Protein AF-A0A9E1S505-F1 (afdb_monomer)

Radius of gyration: 13.05 Å; Cα contacts (8 Å, |Δi|>4): 20; chains: 1; bounding box: 27×25×31 Å

Structure (mmCIF, N/CA/C/O backbone):
data_AF-A0A9E1S505-F1
#
_entry.id   AF-A0A9E1S505-F1
#
loop_
_atom_site.group_PDB
_atom_site.id
_atom_site.type_symbol
_atom_site.label_atom_id
_atom_site.label_alt_id
_atom_site.label_comp_id
_atom_site.label_asym_id
_atom_site.label_entity_id
_atom_site.label_seq_id
_atom_site.pdbx_PDB_ins_code
_atom_site.Cartn_x
_atom_site.Cartn_y
_atom_site.Cartn_z
_atom_site.occupancy
_atom_site.B_iso_or_equiv
_atom_site.auth_seq_id
_atom_site.auth_comp_id
_atom_site.auth_asym_id
_atom_site.auth_atom_id
_atom_site.pdbx_PDB_model_num
ATOM 1 N N . TYR A 1 1 ? -3.977 -4.106 9.883 1.00 96.75 1 TYR A N 1
ATOM 2 C CA . TYR A 1 1 ? -5.326 -4.124 9.282 1.00 96.75 1 TYR A CA 1
ATOM 3 C C . TYR A 1 1 ? -6.404 -4.645 10.235 1.00 96.75 1 TYR A C 1
ATOM 5 O O . TYR A 1 1 ? -7.011 -3.820 10.895 1.00 96.75 1 TYR A O 1
ATOM 13 N N . ARG A 1 2 ? -6.609 -5.965 10.412 1.00 98.56 2 ARG A N 1
ATOM 14 C CA . ARG A 1 2 ? -7.745 -6.515 11.198 1.00 98.56 2 ARG A CA 1
ATOM 15 C C . ARG A 1 2 ? -7.908 -5.940 12.615 1.00 98.56 2 ARG A C 1
ATOM 17 O O . ARG A 1 2 ? -9.013 -5.587 12.998 1.00 98.56 2 ARG A O 1
ATOM 24 N N . LYS A 1 3 ? -6.813 -5.795 13.371 1.00 98.69 3 LYS A N 1
ATOM 25 C CA . LYS A 1 3 ? -6.848 -5.197 14.721 1.00 98.69 3 LYS A CA 1
ATOM 26 C C . LYS A 1 3 ? -7.240 -3.710 14.725 1.00 98.69 3 LYS A C 1
ATOM 28 O O . LYS A 1 3 ? -7.858 -3.270 15.679 1.00 98.69 3 LYS A O 1
ATOM 33 N N . LEU A 1 4 ? -6.906 -2.957 13.670 1.00 98.75 4 LEU A N 1
ATOM 34 C CA . LEU A 1 4 ? -7.298 -1.546 13.537 1.00 98.75 4 LEU A CA 1
ATOM 35 C C . LEU A 1 4 ? -8.806 -1.429 13.300 1.00 98.75 4 LEU A C 1
ATOM 37 O O . LEU A 1 4 ? -9.467 -0.648 13.974 1.00 98.75 4 LEU A O 1
ATOM 41 N N . LEU A 1 5 ? -9.352 -2.270 12.415 1.00 98.56 5 LEU A N 1
ATOM 42 C CA . LEU A 1 5 ? -10.797 -2.338 12.187 1.00 98.56 5 LEU A CA 1
ATOM 43 C C . LEU A 1 5 ? -11.558 -2.747 13.450 1.00 98.56 5 LEU A C 1
ATOM 45 O O . LEU A 1 5 ? -12.558 -2.128 13.790 1.00 98.56 5 LEU A O 1
ATOM 49 N N . ALA A 1 6 ? -11.056 -3.749 14.180 1.00 98.50 6 ALA A N 1
ATOM 50 C CA . ALA A 1 6 ? -11.650 -4.177 15.446 1.00 98.50 6 ALA A CA 1
ATOM 51 C C . ALA A 1 6 ? -11.664 -3.064 16.513 1.00 98.50 6 ALA A C 1
ATOM 53 O O . ALA A 1 6 ? -12.497 -3.096 17.410 1.00 98.50 6 ALA A O 1
ATOM 54 N N . ALA A 1 7 ? -10.768 -2.077 16.405 1.00 98.75 7 ALA A N 1
ATOM 55 C CA . ALA A 1 7 ? -10.715 -0.904 17.274 1.00 98.75 7 ALA A CA 1
ATOM 56 C C . ALA A 1 7 ? -11.557 0.287 16.762 1.00 98.75 7 ALA A C 1
ATOM 58 O O . ALA A 1 7 ? -11.475 1.371 17.332 1.00 98.75 7 ALA A O 1
ATOM 59 N N . GLY A 1 8 ? -12.335 0.124 15.684 1.00 98.44 8 GLY A N 1
ATOM 60 C CA . GLY A 1 8 ? -13.176 1.184 15.114 1.00 98.44 8 GLY A CA 1
ATOM 61 C C . GLY A 1 8 ? -12.430 2.218 14.261 1.00 98.44 8 GLY A C 1
ATOM 62 O O . GLY A 1 8 ? -13.004 3.240 13.895 1.00 98.44 8 GLY A O 1
ATOM 63 N N . VAL A 1 9 ? -11.159 1.978 13.922 1.00 98.44 9 VAL A N 1
ATOM 64 C CA . VAL A 1 9 ? -10.383 2.873 13.051 1.00 98.44 9 VAL A CA 1
ATOM 65 C C . VAL A 1 9 ? -10.801 2.664 11.595 1.00 98.44 9 VAL A C 1
ATOM 67 O O . VAL A 1 9 ? -10.804 1.531 11.112 1.00 98.44 9 VAL A O 1
ATOM 70 N N . SER A 1 10 ? -11.069 3.754 10.865 1.00 96.50 10 SER A N 1
ATOM 71 C CA . SER A 1 10 ? -11.181 3.709 9.400 1.00 96.50 10 SER A CA 1
ATOM 72 C C . SER A 1 10 ? -9.827 3.309 8.807 1.00 96.50 10 SER A C 1
ATOM 74 O O . SER A 1 10 ? -8.866 4.080 8.847 1.00 96.50 10 SER A O 1
ATOM 76 N N . ALA A 1 11 ? -9.721 2.067 8.332 1.00 97.50 11 ALA A N 1
ATOM 77 C CA . ALA A 1 11 ? -8.471 1.489 7.856 1.00 97.50 11 ALA A CA 1
ATOM 78 C C . ALA A 1 11 ? -8.669 0.745 6.531 1.00 97.50 11 ALA A C 1
ATOM 80 O O . ALA A 1 11 ? -9.600 -0.044 6.383 1.00 97.50 11 ALA A O 1
ATOM 81 N N . GLY A 1 12 ? -7.737 0.943 5.598 1.00 96.12 12 GLY A N 1
ATOM 82 C CA . GLY A 1 12 ? -7.584 0.149 4.378 1.00 96.12 12 GLY A CA 1
ATOM 83 C C . GLY A 1 12 ? -6.374 -0.787 4.462 1.00 96.12 12 GLY A C 1
ATOM 84 O O . GLY A 1 12 ? -5.471 -0.589 5.277 1.00 96.12 12 GLY A O 1
ATOM 85 N N . ALA A 1 13 ? -6.356 -1.826 3.632 1.00 97.81 13 ALA A N 1
ATOM 86 C CA . ALA A 1 13 ? -5.172 -2.640 3.377 1.00 97.81 13 ALA A CA 1
ATOM 87 C C . ALA A 1 13 ? -5.222 -3.198 1.957 1.00 97.81 13 ALA A C 1
ATOM 89 O O . ALA A 1 13 ? -6.300 -3.473 1.434 1.00 97.81 13 ALA A O 1
ATOM 90 N N . ARG A 1 14 ? -4.048 -3.394 1.360 1.00 97.81 14 ARG A N 1
ATOM 91 C CA . ARG A 1 14 ? -3.878 -3.942 0.017 1.00 97.81 14 ARG A CA 1
ATOM 92 C C . ARG A 1 14 ? -2.711 -4.924 0.015 1.00 97.81 14 ARG A C 1
ATOM 94 O O . ARG A 1 14 ? -1.710 -4.691 0.687 1.00 97.81 14 ARG A O 1
ATOM 101 N N . THR A 1 15 ? -2.844 -5.990 -0.765 1.00 98.38 15 THR A N 1
ATOM 102 C CA . THR A 1 15 ? -1.733 -6.873 -1.131 1.00 98.38 15 THR A CA 1
ATOM 103 C C . THR A 1 15 ? -1.248 -6.493 -2.522 1.00 98.38 15 THR A C 1
ATOM 105 O O . THR A 1 15 ? -2.049 -6.448 -3.458 1.00 98.38 15 THR A O 1
ATOM 108 N N . VAL A 1 16 ? 0.055 -6.263 -2.667 1.00 98.44 16 VAL A N 1
ATOM 109 C CA . VAL A 1 16 ? 0.708 -6.185 -3.977 1.00 98.44 16 VAL A CA 1
ATOM 110 C C . VAL A 1 16 ? 1.171 -7.593 -4.333 1.00 98.44 16 VAL A C 1
ATOM 112 O O . VAL A 1 16 ? 2.004 -8.177 -3.645 1.00 98.44 16 VAL A O 1
ATOM 115 N N . HIS A 1 17 ? 0.539 -8.203 -5.333 1.00 98.12 17 HIS A N 1
ATOM 116 C CA . HIS A 1 17 ? 0.852 -9.577 -5.723 1.00 98.12 17 HIS A CA 1
ATOM 117 C C . HIS A 1 17 ? 2.124 -9.619 -6.572 1.00 98.12 17 HIS A C 1
ATOM 119 O O . HIS A 1 17 ? 2.433 -8.670 -7.284 1.00 98.12 17 HIS A O 1
ATOM 125 N N . GLY A 1 18 ? 2.855 -10.733 -6.507 1.00 96.94 18 GLY A N 1
ATOM 126 C CA . GLY A 1 18 ? 4.076 -10.930 -7.296 1.00 96.94 18 GLY A CA 1
ATOM 127 C C . GLY A 1 18 ? 5.304 -10.169 -6.785 1.00 96.94 18 GLY A C 1
ATOM 128 O O . GLY A 1 18 ? 6.384 -10.336 -7.340 1.00 96.94 18 GLY A O 1
ATOM 129 N N . THR A 1 19 ? 5.181 -9.382 -5.714 1.00 98.00 19 THR A N 1
ATOM 130 C CA . THR A 1 19 ? 6.314 -8.674 -5.111 1.00 98.00 19 THR A CA 1
ATOM 131 C C . THR A 1 19 ? 6.857 -9.432 -3.900 1.00 98.00 19 THR A C 1
ATOM 133 O O . TH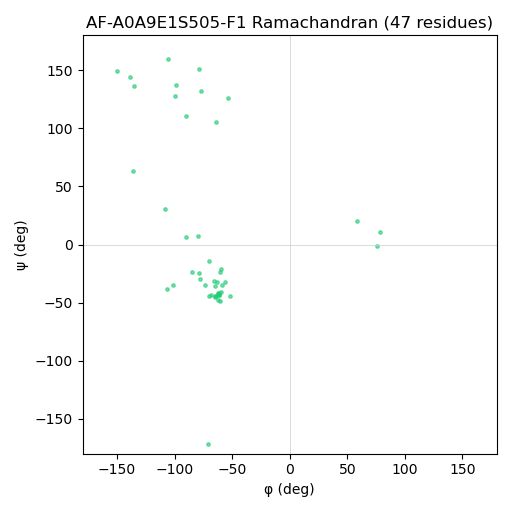R A 1 19 ? 6.067 -9.859 -3.051 1.00 98.00 19 THR A O 1
ATOM 136 N N . PRO A 1 20 ? 8.188 -9.552 -3.739 1.00 97.69 20 PRO A N 1
ATO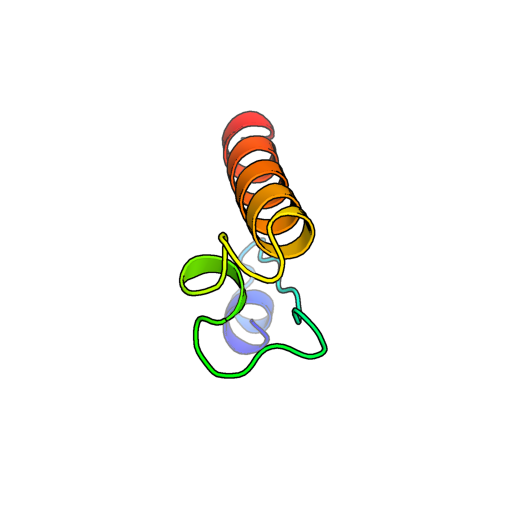M 137 C CA . PRO A 1 20 ? 8.765 -9.877 -2.442 1.00 97.69 20 PRO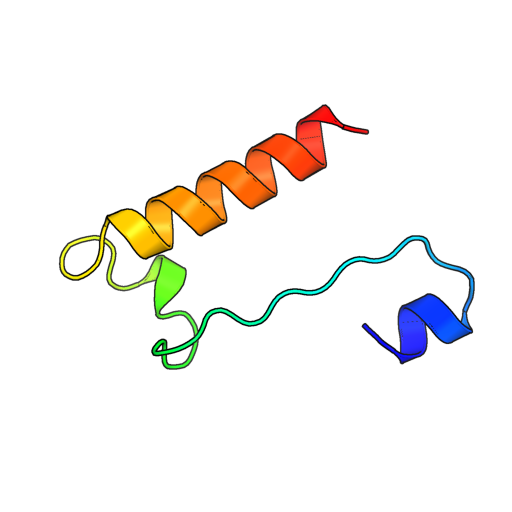 A CA 1
ATOM 138 C C . PRO A 1 20 ? 8.617 -8.671 -1.496 1.00 97.69 20 PRO A C 1
ATOM 140 O O . PRO A 1 20 ? 7.956 -7.677 -1.811 1.00 97.69 20 PRO A O 1
ATOM 143 N N . HIS A 1 21 ? 9.245 -8.738 -0.324 1.00 98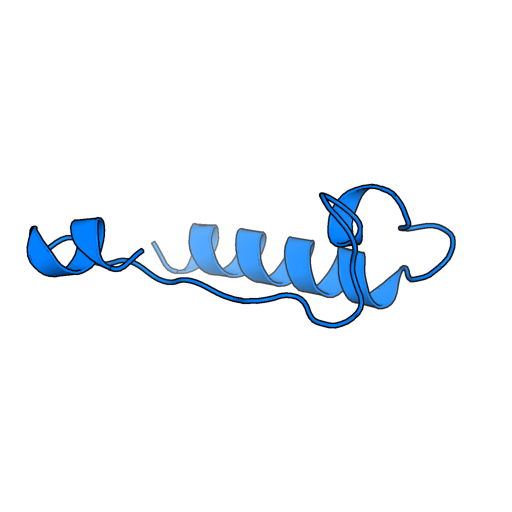.25 21 HIS A N 1
ATOM 144 C CA . HIS A 1 21 ? 9.274 -7.606 0.596 1.00 98.25 21 HIS A CA 1
ATOM 145 C C . HIS A 1 21 ? 9.804 -6.334 -0.093 1.00 98.25 21 HIS A C 1
ATOM 147 O O . HIS A 1 21 ? 10.886 -6.356 -0.675 1.00 98.25 21 HIS A O 1
ATOM 153 N N . ALA A 1 22 ? 9.024 -5.249 -0.017 1.00 97.69 22 ALA A N 1
ATOM 154 C CA . ALA A 1 22 ? 9.313 -3.937 -0.607 1.00 97.69 22 ALA A CA 1
ATOM 155 C C . ALA A 1 22 ? 9.519 -3.927 -2.138 1.00 97.69 22 ALA A C 1
ATOM 157 O O . ALA A 1 22 ? 10.113 -2.991 -2.676 1.00 97.69 22 ALA A O 1
ATOM 158 N N . GLY A 1 23 ? 9.036 -4.946 -2.858 1.00 98.06 23 GLY A N 1
ATOM 159 C CA . GLY A 1 23 ? 9.241 -5.044 -4.306 1.00 98.06 23 GLY A CA 1
ATOM 160 C C . GLY A 1 23 ? 8.595 -3.906 -5.103 1.00 98.06 23 GLY A C 1
ATOM 161 O O . GLY A 1 23 ? 9.161 -3.465 -6.099 1.00 98.06 23 GLY A O 1
ATOM 162 N N . ASP A 1 24 ? 7.469 -3.378 -4.629 1.00 98.00 24 ASP A N 1
ATOM 163 C CA . ASP A 1 24 ? 6.776 -2.227 -5.212 1.00 98.00 24 ASP A CA 1
ATOM 164 C C . ASP A 1 24 ? 7.521 -0.897 -5.028 1.00 98.00 24 ASP A C 1
ATOM 166 O O . ASP A 1 24 ? 7.222 0.068 -5.721 1.00 98.00 24 ASP A O 1
ATOM 170 N N . MET A 1 25 ? 8.531 -0.832 -4.158 1.00 97.62 25 MET A N 1
ATOM 171 C CA . MET A 1 25 ? 9.400 0.342 -4.000 1.00 97.62 25 MET A CA 1
ATOM 172 C C . MET A 1 25 ? 10.800 0.130 -4.589 1.00 97.62 25 MET A C 1
ATOM 174 O O . MET A 1 25 ? 11.390 1.057 -5.140 1.00 97.62 25 MET A O 1
ATOM 178 N N . GLY A 1 26 ? 11.356 -1.075 -4.444 1.00 96.38 26 GLY A N 1
ATOM 179 C CA . GLY A 1 26 ? 12.757 -1.364 -4.761 1.00 96.38 26 GLY A CA 1
ATOM 180 C C . GLY A 1 26 ? 13.031 -1.694 -6.227 1.00 96.38 26 GLY A C 1
ATOM 181 O O . GLY A 1 26 ? 14.153 -1.504 -6.690 1.00 96.38 26 GLY A O 1
ATOM 18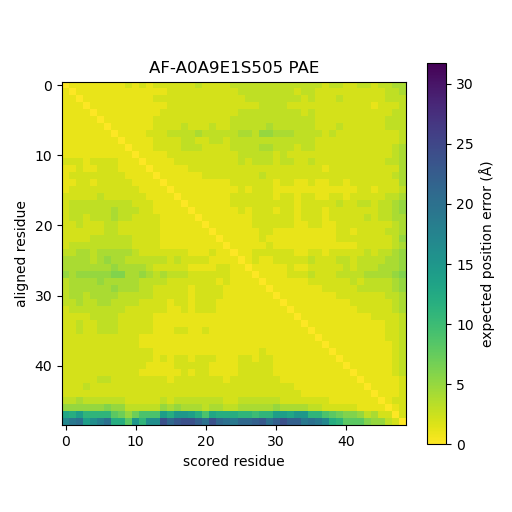2 N N . PHE A 1 27 ? 12.029 -2.166 -6.974 1.00 96.56 27 PHE A N 1
ATOM 183 C CA . PHE A 1 2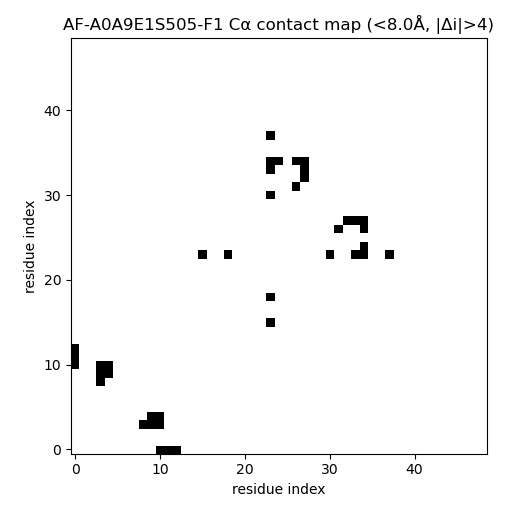7 ? 12.209 -2.649 -8.348 1.00 96.56 27 PHE A CA 1
ATOM 184 C C . PHE A 1 27 ? 11.613 -1.726 -9.412 1.00 96.56 27 PHE A C 1
ATOM 186 O O . PHE A 1 27 ? 11.232 -2.194 -10.481 1.00 96.56 27 PHE A O 1
ATOM 193 N N . PHE A 1 28 ? 11.577 -0.413 -9.177 1.00 96.06 28 PHE A N 1
ATOM 194 C CA . PHE A 1 28 ? 10.984 0.553 -10.113 1.00 96.06 28 PHE A CA 1
ATOM 195 C C . PHE A 1 28 ? 11.645 0.572 -11.506 1.00 96.06 28 PHE A C 1
ATOM 197 O O . PHE A 1 28 ? 11.029 1.004 -12.472 1.00 96.06 28 PHE A O 1
ATOM 204 N N . HIS A 1 29 ? 12.884 0.088 -11.642 1.00 97.88 29 HIS A N 1
ATOM 205 C CA . HIS A 1 29 ? 13.521 -0.099 -12.950 1.00 97.88 29 HIS A CA 1
ATOM 206 C C . HIS A 1 29 ? 13.061 -1.367 -13.688 1.00 97.88 29 HIS A C 1
ATOM 208 O O . HIS A 1 29 ? 13.172 -1.421 -14.908 1.00 97.88 29 HIS A O 1
ATO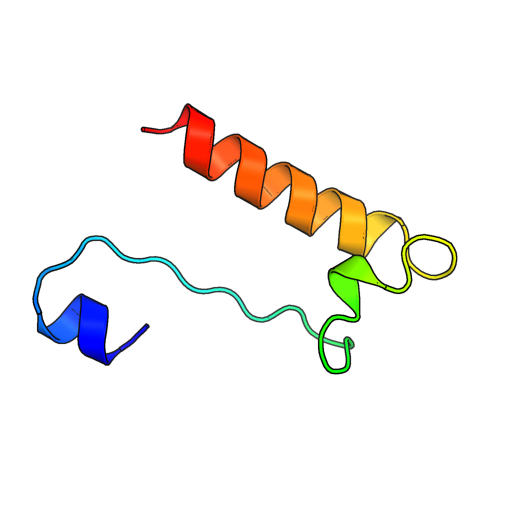M 214 N N . ALA A 1 30 ? 12.578 -2.384 -12.969 1.00 98.06 30 ALA A N 1
ATOM 215 C CA . ALA A 1 30 ? 12.166 -3.671 -13.534 1.00 98.06 30 ALA A CA 1
ATOM 216 C C . ALA A 1 30 ? 10.641 -3.803 -13.684 1.00 98.06 30 ALA A C 1
ATOM 218 O O . ALA A 1 30 ? 10.186 -4.419 -14.641 1.00 98.06 30 ALA A O 1
ATOM 219 N N . ALA A 1 31 ? 9.872 -3.226 -12.759 1.00 97.75 31 ALA A N 1
ATOM 220 C CA . ALA A 1 31 ? 8.408 -3.206 -12.763 1.00 97.75 31 ALA A CA 1
ATOM 221 C C . ALA A 1 31 ? 7.885 -1.798 -12.396 1.00 97.75 31 ALA A C 1
ATOM 223 O O . ALA A 1 31 ? 7.273 -1.612 -11.335 1.00 97.75 31 ALA A O 1
ATOM 224 N N . PRO A 1 32 ? 8.184 -0.770 -13.217 1.00 97.75 32 PRO A N 1
ATOM 225 C CA . PRO A 1 32 ? 7.832 0.626 -12.936 1.00 97.75 32 PRO A CA 1
ATOM 226 C C . PRO A 1 32 ? 6.336 0.845 -12.692 1.00 97.75 32 PRO A C 1
ATOM 228 O O . PRO A 1 32 ? 5.958 1.705 -11.899 1.00 97.75 32 PRO A O 1
ATOM 231 N N . GLU A 1 33 ? 5.477 0.069 -13.347 1.00 98.31 33 GLU A N 1
ATOM 232 C CA . GLU A 1 33 ? 4.026 0.132 -13.213 1.00 98.31 33 GLU A CA 1
ATOM 233 C C . GLU A 1 33 ? 3.543 -0.252 -11.811 1.00 98.31 33 GLU A C 1
ATOM 235 O O . GLU A 1 33 ? 2.613 0.367 -11.295 1.00 98.31 33 GLU A O 1
ATOM 240 N N . ILE A 1 34 ? 4.207 -1.211 -11.157 1.00 98.31 34 ILE A N 1
ATOM 241 C CA . ILE A 1 34 ? 3.870 -1.624 -9.791 1.00 98.31 34 ILE A CA 1
ATOM 242 C C . ILE A 1 34 ? 4.207 -0.493 -8.813 1.00 98.31 34 ILE A C 1
ATOM 244 O O . ILE A 1 34 ? 3.399 -0.153 -7.947 1.00 98.31 34 ILE A O 1
ATOM 248 N N . THR A 1 35 ? 5.372 0.139 -8.983 1.00 98.56 35 THR A N 1
ATOM 249 C CA . THR A 1 35 ? 5.759 1.309 -8.185 1.00 98.56 35 THR A CA 1
ATOM 250 C C . THR A 1 35 ? 4.829 2.492 -8.419 1.00 98.56 35 THR A C 1
ATOM 252 O O . THR A 1 35 ? 4.396 3.132 -7.459 1.00 98.56 35 THR A O 1
ATOM 255 N N . ALA A 1 36 ? 4.488 2.776 -9.677 1.00 98.38 36 ALA A N 1
ATOM 256 C CA . ALA A 1 36 ? 3.586 3.866 -10.028 1.00 98.38 36 ALA A CA 1
ATOM 257 C C . ALA A 1 36 ? 2.199 3.691 -9.389 1.00 98.38 36 ALA A C 1
ATOM 259 O O . ALA A 1 36 ? 1.642 4.658 -8.870 1.00 98.38 36 ALA A O 1
ATOM 260 N N . ASP A 1 37 ? 1.673 2.466 -9.363 1.00 98.44 37 ASP A N 1
ATOM 261 C CA . ASP A 1 37 ? 0.396 2.149 -8.723 1.00 98.44 37 ASP A CA 1
ATOM 262 C C . ASP A 1 37 ? 0.435 2.365 -7.198 1.00 98.44 37 ASP A C 1
ATOM 264 O O . ASP A 1 37 ? -0.451 3.021 -6.643 1.00 98.44 37 ASP A O 1
ATOM 268 N N . THR A 1 38 ? 1.498 1.924 -6.511 1.00 98.50 38 THR A N 1
ATOM 269 C CA . THR A 1 38 ? 1.671 2.212 -5.075 1.00 98.50 38 THR A CA 1
ATOM 270 C C . THR A 1 38 ? 1.782 3.722 -4.810 1.00 98.50 38 THR A C 1
ATOM 272 O O . THR A 1 38 ? 1.132 4.227 -3.891 1.00 98.50 38 THR A O 1
ATOM 275 N N . ILE A 1 39 ? 2.530 4.476 -5.629 1.00 98.44 39 ILE A N 1
ATOM 276 C CA . ILE A 1 39 ? 2.625 5.945 -5.516 1.00 98.44 39 ILE A CA 1
ATOM 277 C C . ILE A 1 39 ? 1.249 6.599 -5.689 1.00 98.44 39 ILE A C 1
ATOM 279 O O . ILE A 1 39 ? 0.857 7.435 -4.872 1.00 98.44 39 ILE A O 1
ATOM 283 N N . ALA A 1 40 ? 0.505 6.216 -6.729 1.00 98.06 40 ALA A N 1
ATOM 284 C CA . ALA A 1 40 ? -0.821 6.759 -7.003 1.00 98.06 40 ALA A CA 1
ATOM 285 C C . ALA A 1 40 ? -1.800 6.456 -5.860 1.00 98.06 40 ALA A C 1
ATOM 287 O O . ALA A 1 40 ? -2.530 7.348 -5.430 1.00 98.06 40 ALA A O 1
ATOM 288 N N . SER A 1 41 ? -1.767 5.237 -5.312 1.00 97.94 41 SER A N 1
ATOM 289 C CA . SER A 1 41 ? -2.597 4.839 -4.171 1.00 97.94 41 SER A CA 1
ATOM 290 C C . SER A 1 41 ? -2.307 5.673 -2.919 1.00 97.94 41 SER A C 1
ATOM 292 O O . SER A 1 41 ? -3.246 6.121 -2.260 1.00 97.94 41 SER A O 1
ATOM 294 N N . ILE A 1 42 ? -1.032 5.929 -2.605 1.00 98.06 42 ILE A N 1
ATOM 295 C CA . ILE A 1 42 ? -0.649 6.786 -1.474 1.00 98.06 42 ILE A CA 1
ATOM 296 C C . ILE A 1 42 ? -1.106 8.228 -1.717 1.00 98.06 42 ILE A C 1
ATOM 298 O O . ILE A 1 42 ? -1.689 8.848 -0.828 1.00 98.06 42 ILE A O 1
ATOM 302 N N . ALA A 1 43 ? -0.882 8.763 -2.920 1.00 98.19 43 ALA A N 1
ATOM 303 C CA . ALA A 1 43 ? -1.285 10.122 -3.268 1.00 98.19 43 ALA A CA 1
ATOM 304 C C . ALA A 1 43 ? -2.808 10.313 -3.195 1.00 98.19 43 ALA A C 1
ATOM 306 O O . ALA A 1 43 ? -3.261 11.329 -2.672 1.00 98.19 43 ALA A O 1
ATOM 307 N N . ALA A 1 44 ? -3.590 9.342 -3.676 1.00 97.25 44 ALA A N 1
ATOM 308 C CA . ALA A 1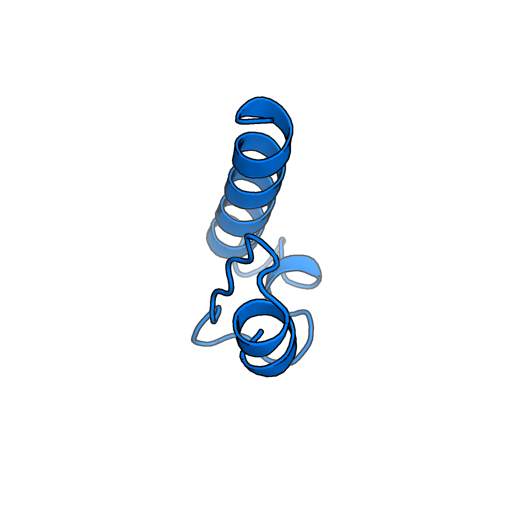 44 ? -5.046 9.346 -3.563 1.00 97.25 44 ALA A CA 1
ATOM 309 C C . ALA A 1 44 ? -5.489 9.307 -2.094 1.00 97.25 44 ALA A C 1
ATOM 311 O O . ALA A 1 44 ? -6.258 10.162 -1.670 1.00 97.25 44 ALA A O 1
ATOM 312 N N . PHE A 1 45 ? -4.915 8.411 -1.280 1.00 96.62 45 PHE A N 1
ATOM 313 C CA . PHE A 1 45 ? -5.238 8.330 0.147 1.00 96.62 45 PHE A CA 1
ATOM 314 C C . PHE A 1 45 ? -4.955 9.633 0.905 1.00 96.62 45 PHE A C 1
ATOM 316 O O . PHE A 1 45 ? -5.674 9.958 1.839 1.00 96.62 45 PHE A O 1
ATOM 323 N N . VAL A 1 46 ? -3.914 10.382 0.535 1.00 97.06 46 VAL A N 1
ATOM 324 C CA . VAL A 1 46 ? -3.626 11.686 1.154 1.00 97.06 46 VAL A CA 1
ATOM 325 C C . VAL A 1 46 ? -4.605 12.767 0.687 1.00 97.06 46 VAL A C 1
ATOM 327 O O . VAL A 1 46 ? -4.942 13.641 1.477 1.00 97.06 46 VAL A O 1
ATOM 330 N N . ARG A 1 47 ? -5.053 12.725 -0.574 1.00 95.81 47 ARG A N 1
ATOM 331 C CA . ARG A 1 47 ? -5.978 13.716 -1.155 1.00 95.81 47 ARG A CA 1
ATOM 332 C C . ARG A 1 47 ? -7.436 13.512 -0.745 1.00 95.81 47 ARG A C 1
ATOM 334 O O . ARG A 1 47 ? -8.162 14.494 -0.680 1.00 95.81 47 ARG A O 1
ATOM 341 N N . ASP A 1 48 ? -7.842 12.275 -0.474 1.00 83.38 48 ASP A N 1
ATOM 342 C CA . ASP A 1 48 ? -9.202 11.918 -0.045 1.00 83.38 48 ASP A CA 1
ATOM 343 C C . ASP A 1 48 ? -9.452 12.184 1.457 1.00 83.38 48 ASP A C 1
ATOM 345 O O . ASP A 1 48 ? -10.485 11.779 1.997 1.00 83.38 48 ASP A O 1
ATOM 349 N N . ARG A 1 49 ? -8.506 12.829 2.154 1.00 57.84 49 ARG A N 1
ATOM 350 C CA . ARG A 1 49 ? -8.607 13.189 3.576 1.00 57.84 49 ARG A CA 1
ATOM 351 C C . ARG A 1 49 ? -8.877 14.665 3.793 1.00 57.84 49 ARG A C 1
ATOM 353 O O . ARG A 1 49 ? -8.327 15.490 3.033 1.00 57.84 49 ARG A O 1
#

Foldseek 3Di:
DVVCVVVVHPDDDDDDPPADVCRLPPVCVPCVVSVVVVVVVVVVVVVVD

Sequence (49 aa):
YRKLLAAGVSAGARTVHGTPHAGDMGFFHAAPEITADTIASIAAFVRDR

Secondary structure (DSSP, 8-state):
-HHHHHTT--------TT--TTHHHHTTTT-HHHHHHHHHHHHHHHHT-

pLDDT: mean 96.69, std 6.02, range [57.84, 98.75]

Mean predicted aligned error: 2.37 Å

Solvent-accessible surface area (backbone atoms only — not comparabl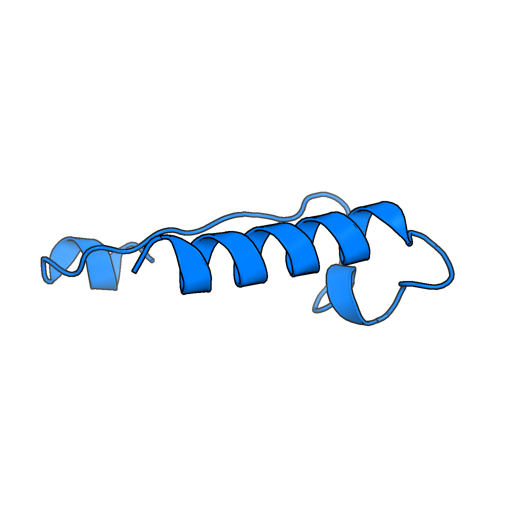e to full-atom values): 3147 Å² total; per-residue (Å²): 98,73,70,44,47,77,68,72,44,97,74,81,84,84,82,73,81,96,46,65,93,64,33,51,72,73,34,43,92,81,44,43,66,51,22,51,49,54,51,50,52,52,53,48,60,61,66,80,101